Protein AF-A0A7V8XMY7-F1 (afdb_monomer_lite)

Structure (mmCIF, N/CA/C/O backbone):
data_AF-A0A7V8XMY7-F1
#
_entry.id   AF-A0A7V8XMY7-F1
#
loop_
_atom_site.group_PDB
_atom_site.id
_atom_site.type_symbol
_atom_site.label_atom_id
_atom_site.label_alt_id
_atom_site.label_comp_id
_atom_site.label_asym_id
_atom_site.label_entity_id
_atom_site.label_seq_id
_atom_site.pdbx_PDB_ins_code
_atom_site.Cartn_x
_atom_site.Cartn_y
_atom_site.Cartn_z
_atom_site.occupancy
_atom_site.B_iso_or_equiv
_atom_site.auth_seq_id
_atom_site.auth_comp_id
_atom_site.auth_asym_id
_atom_site.auth_atom_id
_atom_site.pdbx_PDB_model_num
ATOM 1 N N . ALA A 1 1 ? -0.694 -10.336 13.509 1.00 84.38 1 ALA A N 1
ATOM 2 C CA . ALA A 1 1 ? -0.731 -9.059 12.768 1.00 84.38 1 ALA A CA 1
ATOM 3 C C . ALA A 1 1 ? 0.644 -8.659 12.209 1.00 84.38 1 ALA A C 1
ATOM 5 O O . ALA A 1 1 ? 0.843 -8.789 11.012 1.00 84.38 1 ALA A O 1
ATOM 6 N N . ILE A 1 2 ? 1.633 -8.256 13.026 1.00 92.88 2 ILE A N 1
ATOM 7 C CA . ILE A 1 2 ? 2.921 -7.738 12.496 1.00 92.88 2 ILE A CA 1
ATOM 8 C C . ILE A 1 2 ? 3.716 -8.783 11.694 1.00 92.88 2 ILE A C 1
ATOM 10 O O . ILE A 1 2 ? 4.204 -8.478 10.610 1.00 92.88 2 ILE A O 1
ATOM 14 N N . GLN A 1 3 ? 3.841 -10.016 12.194 1.00 96.12 3 GLN A N 1
ATOM 15 C CA . GLN A 1 3 ? 4.584 -11.061 11.470 1.00 96.12 3 GLN A CA 1
ATOM 16 C C . GLN A 1 3 ? 3.928 -11.418 10.134 1.00 96.12 3 GLN A C 1
ATOM 18 O O . GLN A 1 3 ? 4.602 -11.598 9.127 1.00 96.12 3 GLN A O 1
ATOM 23 N N . GLU A 1 4 ? 2.600 -11.447 10.105 1.00 95.12 4 GLU A N 1
ATOM 24 C CA . GLU A 1 4 ? 1.845 -11.674 8.880 1.00 95.12 4 GLU A CA 1
ATOM 25 C C . GLU A 1 4 ? 2.057 -10.542 7.865 1.00 95.12 4 GLU A C 1
ATOM 27 O O . GLU A 1 4 ? 2.296 -10.815 6.691 1.00 95.12 4 GLU A O 1
ATOM 32 N N . ALA A 1 5 ? 2.067 -9.283 8.319 1.00 95.50 5 ALA A N 1
ATOM 33 C CA . ALA A 1 5 ? 2.389 -8.140 7.470 1.00 95.50 5 ALA A CA 1
ATOM 34 C C . ALA A 1 5 ? 3.801 -8.257 6.870 1.00 95.50 5 ALA A C 1
ATOM 36 O O . ALA A 1 5 ? 3.969 -8.037 5.675 1.00 95.50 5 ALA A O 1
ATOM 37 N N . LYS A 1 6 ? 4.803 -8.691 7.651 1.00 96.62 6 LYS A N 1
ATOM 38 C CA . LYS A 1 6 ? 6.163 -8.951 7.137 1.00 96.62 6 LYS A CA 1
ATOM 39 C C . LYS A 1 6 ? 6.178 -10.013 6.035 1.00 96.62 6 LYS A C 1
ATOM 41 O O . LYS A 1 6 ? 6.814 -9.814 5.005 1.00 96.62 6 LYS A O 1
ATOM 46 N N . LEU A 1 7 ? 5.446 -11.115 6.216 1.00 97.75 7 LEU A N 1
ATOM 47 C CA . LEU A 1 7 ? 5.330 -12.159 5.192 1.00 97.75 7 LEU A CA 1
ATOM 48 C C . LEU A 1 7 ? 4.642 -11.641 3.921 1.00 97.75 7 LEU A C 1
ATOM 50 O O . LEU A 1 7 ? 5.044 -11.988 2.812 1.00 97.75 7 LEU A O 1
ATOM 54 N N . LYS A 1 8 ? 3.607 -10.808 4.067 1.00 97.62 8 LYS A N 1
ATOM 55 C CA . LYS A 1 8 ? 2.902 -10.189 2.938 1.00 97.62 8 LYS A CA 1
ATOM 56 C C . LYS A 1 8 ? 3.790 -9.187 2.188 1.00 97.62 8 LYS A C 1
ATOM 58 O O . LYS A 1 8 ? 3.809 -9.228 0.963 1.00 97.62 8 LYS A O 1
ATOM 63 N N . LEU A 1 9 ? 4.583 -8.375 2.891 1.00 97.06 9 LEU A N 1
ATOM 64 C CA . LEU A 1 9 ? 5.581 -7.483 2.282 1.00 97.06 9 LEU A CA 1
ATOM 65 C C . LEU A 1 9 ? 6.604 -8.260 1.450 1.00 97.06 9 LEU A C 1
ATOM 67 O O . LEU A 1 9 ? 6.817 -7.932 0.284 1.00 97.06 9 LEU A O 1
ATOM 71 N N . ALA A 1 10 ? 7.144 -9.351 2.003 1.00 96.19 10 ALA A N 1
ATOM 72 C CA . ALA A 1 10 ? 8.078 -10.214 1.284 1.00 96.19 10 ALA A CA 1
ATOM 73 C C . ALA A 1 10 ? 7.460 -10.793 -0.003 1.00 96.19 10 ALA A C 1
ATOM 75 O O . ALA A 1 10 ? 8.107 -10.810 -1.045 1.00 96.19 10 ALA A O 1
ATOM 76 N N . ARG A 1 11 ? 6.184 -11.206 0.032 1.00 95.00 11 ARG A N 1
ATOM 77 C CA . ARG A 1 11 ? 5.456 -11.684 -1.162 1.00 95.00 11 ARG A CA 1
ATOM 78 C C . ARG A 1 11 ? 5.245 -10.599 -2.217 1.00 95.00 11 ARG A C 1
ATOM 80 O O . ARG A 1 11 ? 5.218 -10.909 -3.403 1.00 95.00 11 ARG A O 1
ATOM 87 N N . LEU A 1 12 ? 5.062 -9.349 -1.797 1.00 95.56 12 LEU A N 1
ATOM 88 C CA . LEU A 1 12 ? 4.926 -8.205 -2.701 1.00 95.56 12 LEU A CA 1
ATOM 89 C C . LEU A 1 12 ? 6.268 -7.779 -3.317 1.00 95.56 12 LEU A C 1
ATOM 91 O O . LEU A 1 12 ? 6.264 -7.080 -4.332 1.00 95.56 12 LEU A O 1
ATOM 95 N N . GLY A 1 13 ? 7.389 -8.205 -2.724 1.00 95.50 13 GLY A N 1
ATOM 96 C CA . GLY A 1 13 ? 8.725 -7.709 -3.048 1.00 95.50 13 GLY A CA 1
ATOM 97 C C . GLY A 1 13 ? 8.976 -6.296 -2.516 1.00 95.50 13 GLY A C 1
ATOM 98 O O . GLY A 1 13 ? 9.759 -5.568 -3.113 1.00 95.50 13 GLY A O 1
ATOM 99 N N . ALA A 1 14 ? 8.270 -5.897 -1.451 1.00 97.62 14 ALA A N 1
ATOM 100 C CA . ALA A 1 14 ? 8.441 -4.605 -0.796 1.00 97.62 14 ALA A CA 1
ATOM 101 C C . ALA A 1 14 ? 9.368 -4.734 0.418 1.00 97.62 14 ALA A C 1
ATOM 103 O O . ALA A 1 14 ? 9.203 -5.643 1.235 1.00 97.62 14 ALA A O 1
ATOM 104 N N . ASP A 1 15 ? 10.293 -3.788 0.570 1.00 97.25 15 ASP A N 1
ATOM 105 C CA . ASP A 1 15 ? 11.311 -3.837 1.625 1.00 97.25 15 ASP A CA 1
ATOM 106 C C . ASP A 1 15 ? 10.783 -3.345 2.977 1.00 97.25 15 ASP A C 1
ATOM 108 O O . ASP A 1 15 ? 11.253 -3.775 4.033 1.00 97.25 15 ASP A O 1
ATOM 112 N N . TYR A 1 16 ? 9.802 -2.436 2.973 1.00 97.69 16 TYR A N 1
ATOM 113 C CA . TYR A 1 16 ? 9.302 -1.828 4.200 1.00 97.69 16 TYR A CA 1
ATOM 114 C C . TYR A 1 16 ? 7.805 -1.505 4.185 1.00 97.69 16 TYR A C 1
ATOM 116 O O . TYR A 1 16 ? 7.190 -1.202 3.162 1.00 97.69 16 TYR A O 1
ATOM 124 N N . LEU A 1 17 ? 7.253 -1.491 5.401 1.00 98.06 17 LEU A N 1
ATOM 125 C CA . LEU A 1 17 ? 6.054 -0.754 5.785 1.00 98.06 17 LEU A CA 1
ATOM 126 C C . LEU A 1 17 ? 6.470 0.266 6.846 1.00 98.06 17 LEU A C 1
ATOM 128 O O . LEU A 1 17 ? 6.968 -0.104 7.909 1.00 98.06 17 LEU A O 1
ATOM 132 N N . ILE A 1 18 ? 6.225 1.543 6.581 1.00 98.06 18 ILE A N 1
ATOM 133 C CA . ILE A 1 18 ? 6.429 2.635 7.532 1.00 98.06 18 ILE A CA 1
ATOM 134 C C . ILE A 1 18 ? 5.059 3.149 7.957 1.00 98.06 18 ILE A C 1
ATOM 136 O O . ILE A 1 18 ? 4.280 3.593 7.118 1.00 98.06 18 ILE A O 1
ATOM 140 N N . PHE A 1 19 ? 4.782 3.144 9.260 1.00 97.81 19 PHE A N 1
ATOM 141 C CA . PHE A 1 19 ? 3.634 3.833 9.846 1.00 97.81 19 PHE A CA 1
ATOM 142 C C . PHE A 1 19 ? 4.135 4.977 10.730 1.00 97.81 19 PHE A C 1
ATOM 144 O O . PHE A 1 19 ? 4.702 4.747 11.797 1.00 97.81 19 PHE A O 1
ATOM 151 N N . ARG A 1 20 ? 3.985 6.219 10.259 1.00 96.81 20 ARG A N 1
ATOM 152 C CA . ARG A 1 20 ? 4.478 7.419 10.952 1.00 96.81 20 ARG A CA 1
ATOM 153 C C . ARG A 1 20 ? 3.577 8.613 10.662 1.00 96.81 20 ARG A C 1
ATOM 155 O O . ARG A 1 20 ? 3.260 8.875 9.506 1.00 96.81 20 ARG A O 1
ATOM 162 N N . GLY A 1 21 ? 3.205 9.356 11.707 1.00 95.25 21 GLY A N 1
ATOM 163 C CA . GLY A 1 21 ? 2.457 10.614 11.575 1.00 95.25 21 GLY A CA 1
ATOM 164 C C . GLY A 1 21 ? 1.086 10.458 10.907 1.00 95.25 21 GLY A C 1
ATOM 165 O O . GLY A 1 21 ? 0.738 11.263 10.052 1.00 95.25 21 GLY A O 1
ATOM 166 N N . GLY A 1 22 ? 0.343 9.393 11.233 1.00 96.75 22 GLY A N 1
ATOM 167 C CA . GLY A 1 22 ? -0.987 9.145 10.658 1.00 96.75 22 GLY A CA 1
ATOM 168 C C . GLY A 1 22 ? -0.973 8.696 9.189 1.00 96.75 22 GLY A C 1
ATOM 169 O O . GLY A 1 22 ? -1.970 8.831 8.475 1.00 96.75 22 GLY A O 1
ATOM 170 N N . ARG A 1 23 ? 0.169 8.197 8.704 1.00 97.69 23 ARG A N 1
ATOM 171 C CA . ARG A 1 23 ? 0.347 7.753 7.321 1.00 97.69 23 ARG A CA 1
ATOM 172 C C . ARG A 1 23 ? 1.087 6.423 7.273 1.00 97.69 23 ARG A C 1
ATOM 174 O O . ARG A 1 23 ? 2.132 6.265 7.905 1.00 97.69 23 ARG A O 1
ATOM 181 N N . ALA A 1 24 ? 0.545 5.486 6.505 1.00 98.38 24 ALA A N 1
ATOM 182 C CA . ALA A 1 24 ? 1.197 4.237 6.143 1.00 98.38 24 ALA A CA 1
ATOM 183 C C . ALA A 1 24 ? 1.863 4.389 4.772 1.00 98.38 24 ALA A C 1
ATOM 185 O O . ALA A 1 24 ? 1.291 5.016 3.883 1.00 98.38 24 ALA A O 1
ATOM 186 N N . THR A 1 25 ? 3.069 3.850 4.609 1.00 98.56 25 THR A N 1
ATOM 187 C CA . THR A 1 25 ? 3.817 3.826 3.343 1.00 98.56 25 THR A CA 1
ATOM 188 C C . THR A 1 25 ? 4.425 2.449 3.142 1.00 98.56 25 THR A C 1
ATOM 190 O O . THR A 1 25 ? 5.113 1.964 4.036 1.00 98.56 25 THR A O 1
ATOM 193 N N . VAL A 1 26 ? 4.188 1.840 1.986 1.00 98.50 26 VAL A N 1
ATOM 194 C CA . VAL A 1 26 ? 4.769 0.559 1.573 1.00 98.50 26 VAL A CA 1
ATOM 195 C C . VAL A 1 26 ? 5.647 0.800 0.357 1.00 98.50 26 VAL A C 1
ATOM 197 O O . VAL A 1 26 ? 5.212 1.453 -0.592 1.00 98.50 26 VAL A O 1
ATOM 200 N N . GLY A 1 27 ? 6.869 0.282 0.378 1.00 97.69 27 GLY A N 1
ATOM 201 C CA . GLY A 1 27 ? 7.806 0.450 -0.723 1.00 97.69 27 GLY A CA 1
ATOM 202 C C . GLY A 1 27 ? 9.149 -0.242 -0.489 1.00 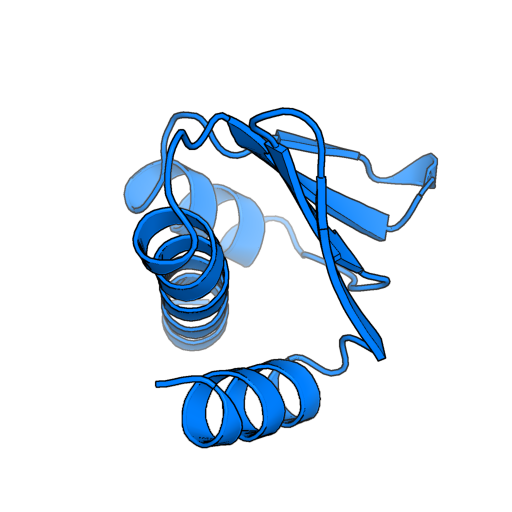97.69 27 GLY A C 1
ATOM 203 O O . GLY A 1 27 ? 9.369 -0.802 0.585 1.00 97.69 27 GLY A O 1
ATOM 204 N N . PRO A 1 28 ? 10.038 -0.205 -1.494 1.00 97.75 28 PRO A N 1
ATOM 205 C CA . PRO A 1 28 ? 9.706 0.082 -2.886 1.00 97.75 28 PRO A CA 1
ATOM 206 C C . PRO A 1 28 ? 8.922 -1.091 -3.512 1.00 97.75 28 PRO A C 1
ATOM 208 O O . PRO A 1 28 ? 9.215 -2.247 -3.240 1.00 97.75 28 PRO A O 1
ATOM 211 N N . LEU A 1 29 ? 7.932 -0.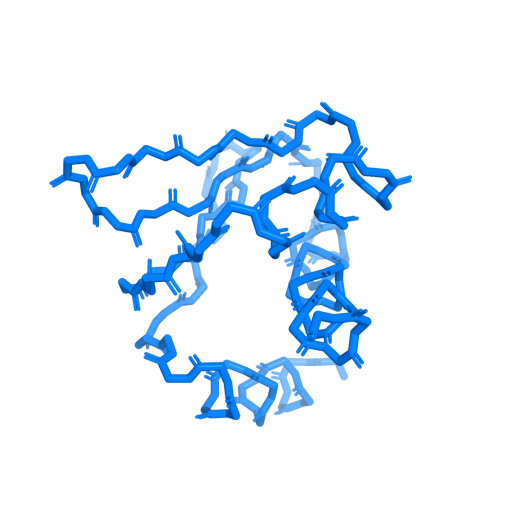818 -4.365 1.00 95.19 29 LEU A N 1
ATOM 212 C CA . LEU A 1 29 ? 7.268 -1.814 -5.212 1.00 95.19 29 LEU A CA 1
ATOM 213 C C . LEU A 1 29 ? 6.782 -1.211 -6.538 1.00 95.19 29 LEU A C 1
ATOM 215 O O . LEU A 1 29 ? 6.325 -0.065 -6.619 1.00 95.19 29 LEU A O 1
ATOM 219 N N . VAL A 1 30 ? 6.895 -1.998 -7.606 1.00 95.38 30 VAL A N 1
ATOM 220 C CA . VAL A 1 30 ? 6.383 -1.637 -8.932 1.00 95.38 30 VAL A CA 1
ATOM 221 C C . VAL A 1 30 ? 4.955 -2.145 -9.056 1.00 95.38 30 VAL A C 1
ATOM 223 O O . VAL A 1 30 ? 4.700 -3.312 -8.764 1.00 95.38 30 VAL A O 1
ATOM 226 N N . LEU A 1 31 ? 4.054 -1.258 -9.481 1.00 94.69 31 LEU A N 1
ATOM 227 C CA . LEU A 1 31 ? 2.674 -1.596 -9.808 1.00 94.69 31 LEU A CA 1
ATOM 228 C C . LEU A 1 31 ? 2.412 -1.314 -11.288 1.00 94.69 31 LEU A C 1
ATOM 230 O O . LEU A 1 31 ? 2.642 -0.202 -11.770 1.00 94.69 31 LEU A O 1
ATOM 234 N N . GLY A 1 32 ? 1.931 -2.327 -11.999 1.00 95.12 32 GLY A N 1
ATOM 235 C CA . GLY A 1 32 ? 1.394 -2.230 -13.346 1.00 95.12 32 GLY A CA 1
ATOM 236 C C . GLY A 1 32 ? -0.003 -1.607 -13.374 1.00 95.12 32 GLY A C 1
ATOM 237 O O . GLY A 1 32 ? -0.636 -1.353 -12.350 1.00 95.12 32 GLY A O 1
ATOM 238 N N . SER A 1 33 ? -0.515 -1.359 -14.577 1.00 95.19 33 SER A N 1
ATOM 239 C CA . SER A 1 33 ? -1.808 -0.692 -14.772 1.00 95.19 33 SER A CA 1
ATOM 240 C C . SER A 1 33 ? -3.005 -1.505 -14.264 1.00 95.19 33 SER A C 1
ATOM 242 O O . SER A 1 33 ? -3.960 -0.909 -13.767 1.00 95.19 33 SER A O 1
ATOM 244 N N . SER A 1 34 ? -2.966 -2.838 -14.358 1.00 96.19 34 SER A N 1
ATOM 245 C CA . SER A 1 34 ? -3.987 -3.737 -13.798 1.00 96.19 34 SER A CA 1
ATOM 246 C C . SER A 1 34 ? -3.994 -3.685 -12.272 1.00 96.19 34 SER A C 1
ATOM 248 O O . SER A 1 34 ? -5.039 -3.464 -11.669 1.00 96.19 34 SER A O 1
ATOM 250 N N . GLU A 1 35 ? -2.819 -3.770 -11.652 1.00 95.94 35 GLU A N 1
ATOM 251 C CA . GLU A 1 35 ? -2.659 -3.697 -10.198 1.00 95.94 35 GLU A CA 1
ATOM 252 C C . GLU A 1 35 ? -3.074 -2.334 -9.642 1.00 95.94 35 GLU A C 1
ATOM 254 O O . GLU A 1 35 ? -3.697 -2.264 -8.589 1.00 95.94 35 GLU A O 1
ATOM 259 N N . LEU A 1 36 ? -2.783 -1.241 -10.356 1.00 95.44 36 LEU A N 1
ATOM 260 C CA . LEU A 1 36 ? -3.226 0.100 -9.967 1.00 95.44 36 LEU A CA 1
ATOM 261 C C . LEU A 1 36 ? -4.748 0.248 -10.024 1.00 95.44 36 LEU A C 1
ATOM 263 O O . LEU A 1 36 ? -5.328 0.899 -9.156 1.00 95.44 36 LEU A O 1
ATOM 267 N N . ARG A 1 37 ? -5.401 -0.353 -11.026 1.00 95.75 37 ARG A N 1
ATOM 268 C CA . ARG A 1 37 ? -6.869 -0.385 -11.103 1.00 95.75 37 ARG A CA 1
ATOM 269 C C . ARG A 1 37 ? -7.441 -1.203 -9.952 1.00 95.75 37 ARG A C 1
ATOM 271 O O . ARG A 1 37 ? -8.257 -0.674 -9.211 1.00 95.75 37 ARG A O 1
ATOM 278 N N . ALA A 1 38 ? -6.933 -2.416 -9.744 1.00 95.94 38 ALA A N 1
ATOM 279 C CA . ALA A 1 38 ? -7.371 -3.278 -8.653 1.00 95.94 38 ALA A CA 1
ATOM 280 C C . ALA A 1 38 ? -7.159 -2.619 -7.279 1.00 95.94 38 ALA A C 1
ATOM 282 O O . ALA A 1 38 ? -8.049 -2.665 -6.437 1.00 95.94 38 ALA A O 1
ATOM 283 N N . LEU A 1 39 ? -6.024 -1.941 -7.062 1.00 96.06 39 LEU A N 1
ATOM 284 C CA . LEU A 1 39 ? -5.744 -1.208 -5.825 1.00 96.06 39 LEU A CA 1
ATOM 285 C C . LEU A 1 39 ? -6.733 -0.063 -5.601 1.00 96.06 39 LEU A C 1
ATOM 287 O O . LEU A 1 39 ? -7.195 0.122 -4.479 1.00 96.06 39 LEU A O 1
ATOM 291 N N . ARG A 1 40 ? -7.071 0.688 -6.654 1.00 94.25 40 ARG A N 1
ATOM 292 C CA . ARG A 1 40 ? -8.086 1.744 -6.579 1.00 94.25 40 ARG A CA 1
ATOM 293 C C . ARG A 1 40 ? -9.463 1.179 -6.226 1.00 94.25 40 ARG A C 1
ATOM 295 O O . ARG A 1 40 ? -10.191 1.827 -5.485 1.00 94.25 40 ARG A O 1
ATOM 302 N N . ASP A 1 41 ? -9.796 -0.010 -6.722 1.00 93.50 41 ASP A N 1
ATOM 303 C CA . ASP A 1 41 ? -11.090 -0.647 -6.468 1.00 93.50 41 ASP A CA 1
ATOM 304 C C . ASP A 1 41 ? -11.211 -1.156 -5.016 1.00 93.50 41 ASP A C 1
ATOM 306 O O . ASP A 1 41 ? -12.304 -1.150 -4.454 1.00 93.50 41 ASP A O 1
ATOM 310 N N . VAL A 1 42 ? -10.098 -1.552 -4.380 1.00 91.88 42 VAL A N 1
ATOM 311 C CA . VAL A 1 42 ? -10.088 -2.050 -2.985 1.00 91.88 42 VAL A CA 1
ATOM 312 C C . VAL A 1 42 ? -9.667 -1.008 -1.941 1.00 91.88 42 VAL A C 1
ATOM 314 O O . VAL A 1 42 ? -9.863 -1.222 -0.746 1.00 91.88 42 VAL A O 1
ATOM 317 N N . SER A 1 43 ? -9.042 0.097 -2.353 1.00 90.75 43 SER A N 1
ATOM 318 C CA . SER A 1 43 ? -8.550 1.156 -1.467 1.00 90.75 43 SER A CA 1
ATOM 319 C C . SER A 1 43 ? -8.459 2.492 -2.214 1.00 90.75 43 SER A C 1
ATOM 321 O O . SER A 1 43 ? -7.375 2.939 -2.595 1.00 90.75 43 SER A O 1
ATOM 323 N N . ASP A 1 44 ? -9.599 3.162 -2.351 1.00 85.62 44 ASP A N 1
ATOM 324 C CA . ASP A 1 44 ? -9.792 4.435 -3.063 1.00 85.62 44 ASP A CA 1
ATOM 325 C C . ASP A 1 44 ? -8.848 5.585 -2.645 1.00 85.62 44 ASP A C 1
ATOM 327 O O . ASP A 1 44 ? -8.482 6.429 -3.460 1.00 85.62 44 ASP A O 1
ATOM 331 N N . THR A 1 45 ? -8.417 5.608 -1.385 1.00 94.38 45 THR A N 1
ATOM 332 C CA . THR A 1 45 ? -7.551 6.645 -0.800 1.00 94.38 45 THR A CA 1
ATOM 333 C C . THR A 1 45 ? -6.058 6.303 -0.833 1.00 94.38 45 THR A C 1
ATOM 335 O O . THR A 1 45 ? -5.236 7.077 -0.330 1.00 94.38 45 THR A O 1
ATOM 338 N N . ALA A 1 46 ? -5.672 5.151 -1.394 1.00 96.94 46 ALA A N 1
ATOM 339 C CA . ALA A 1 46 ? -4.265 4.800 -1.561 1.00 96.94 46 ALA A CA 1
ATOM 340 C C . ALA A 1 46 ? -3.644 5.583 -2.728 1.00 96.94 46 ALA A C 1
ATOM 342 O O . ALA A 1 46 ? -4.164 5.612 -3.840 1.00 96.94 46 ALA A O 1
ATOM 343 N N . VAL A 1 47 ? -2.484 6.190 -2.485 1.00 97.50 47 VAL A N 1
ATOM 344 C CA . VAL A 1 47 ? -1.746 6.988 -3.468 1.00 97.50 47 VAL A CA 1
ATOM 345 C C . VAL A 1 47 ? -0.467 6.259 -3.849 1.00 97.50 47 VAL A C 1
ATOM 347 O O . VAL A 1 47 ? 0.404 6.059 -2.999 1.00 97.50 47 VAL A O 1
ATOM 350 N N . TYR A 1 48 ? -0.326 5.911 -5.130 1.00 97.75 48 TYR A N 1
ATOM 351 C CA . TYR A 1 48 ? 0.925 5.397 -5.684 1.00 97.75 48 TYR A CA 1
ATOM 352 C C . TYR A 1 48 ? 1.805 6.534 -6.208 1.00 97.75 48 TYR A C 1
ATOM 354 O O . TYR A 1 48 ? 1.422 7.276 -7.109 1.00 97.75 48 TYR A O 1
ATOM 362 N N . THR A 1 49 ? 3.013 6.653 -5.663 1.00 97.69 49 THR A N 1
ATOM 363 C CA . THR A 1 49 ? 4.043 7.590 -6.118 1.00 97.69 49 THR A CA 1
ATOM 364 C C . THR A 1 49 ? 5.078 6.832 -6.941 1.00 97.69 49 THR A C 1
ATOM 366 O O . THR A 1 49 ? 6.027 6.268 -6.394 1.00 97.69 49 THR A O 1
ATOM 369 N N . SER A 1 50 ? 4.919 6.833 -8.266 1.00 95.06 50 SER A N 1
ATOM 370 C CA . SER A 1 50 ? 5.772 6.076 -9.198 1.00 95.06 50 SER A CA 1
ATOM 371 C C . SER A 1 50 ? 7.257 6.437 -9.096 1.00 95.06 50 SER A C 1
ATOM 373 O O . SER A 1 50 ? 8.097 5.541 -9.086 1.00 95.06 50 SER A O 1
ATOM 375 N N . ALA A 1 51 ? 7.582 7.724 -8.926 1.00 96.38 51 ALA A N 1
ATOM 376 C CA . ALA A 1 51 ? 8.959 8.204 -8.777 1.00 96.38 51 ALA A CA 1
ATOM 377 C C . ALA A 1 51 ? 9.691 7.589 -7.570 1.00 96.38 51 ALA A C 1
ATOM 379 O O . ALA A 1 51 ? 10.906 7.420 -7.609 1.00 96.38 51 ALA A O 1
ATOM 380 N N . LYS A 1 52 ? 8.952 7.237 -6.509 1.00 96.88 52 LYS A N 1
ATOM 381 C CA . LYS A 1 52 ? 9.487 6.590 -5.300 1.00 96.88 52 LYS A CA 1
ATOM 382 C C . LYS A 1 52 ? 9.210 5.092 -5.243 1.00 96.88 52 LYS A C 1
ATOM 384 O O . LYS A 1 52 ? 9.757 4.411 -4.385 1.00 96.88 52 LYS A O 1
ATOM 389 N N . ARG A 1 53 ? 8.361 4.580 -6.142 1.00 98.06 53 ARG A N 1
ATOM 390 C CA . ARG A 1 53 ? 7.809 3.220 -6.087 1.00 98.06 53 ARG A CA 1
ATOM 391 C C . ARG A 1 53 ? 7.142 2.938 -4.739 1.00 98.06 53 ARG A C 1
ATOM 393 O O . ARG A 1 53 ? 7.302 1.868 -4.173 1.00 98.06 53 ARG A O 1
ATOM 400 N N . GLU A 1 54 ? 6.401 3.906 -4.218 1.00 98.50 54 GLU A N 1
ATOM 401 C CA . GLU A 1 54 ? 5.766 3.812 -2.901 1.00 98.50 54 GLU A CA 1
ATOM 402 C C . GLU A 1 54 ? 4.251 3.919 -3.021 1.00 98.50 54 GLU A C 1
ATOM 404 O O . GLU A 1 54 ? 3.738 4.741 -3.780 1.00 98.50 54 GLU A O 1
ATOM 409 N N . VAL A 1 55 ? 3.532 3.144 -2.215 1.00 98.38 55 VAL A N 1
ATOM 410 C CA . VAL A 1 55 ? 2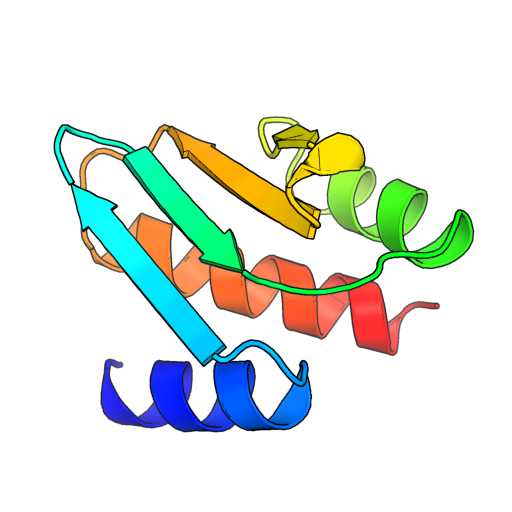.097 3.325 -1.985 1.00 98.38 55 VAL A CA 1
ATOM 411 C C . VAL A 1 55 ? 1.909 3.884 -0.590 1.00 98.38 55 VAL A C 1
ATOM 413 O O . VAL A 1 55 ? 2.440 3.336 0.374 1.00 98.38 55 VAL A O 1
ATOM 416 N N . SER A 1 56 ? 1.132 4.953 -0.459 1.00 98.31 56 SER A N 1
ATOM 417 C CA . SER A 1 56 ? 0.813 5.526 0.844 1.00 98.31 56 SER A CA 1
ATOM 418 C C . SER A 1 56 ? -0.681 5.717 1.055 1.00 98.31 56 SER A C 1
ATOM 420 O O . SER A 1 56 ? -1.423 5.939 0.104 1.00 98.31 56 SER A O 1
ATOM 422 N N . ARG A 1 57 ? -1.121 5.629 2.311 1.00 97.94 57 ARG A N 1
ATOM 423 C CA . ARG A 1 57 ? -2.515 5.845 2.717 1.00 97.94 57 ARG A CA 1
ATOM 424 C C . ARG A 1 57 ? -2.558 6.545 4.068 1.00 97.94 57 ARG A C 1
ATOM 426 O O . ARG A 1 57 ? -1.762 6.231 4.957 1.00 97.94 57 ARG A O 1
ATOM 433 N N . ARG A 1 58 ? -3.484 7.491 4.238 1.00 97.75 58 ARG A N 1
ATOM 434 C CA . ARG A 1 58 ? -3.773 8.074 5.555 1.00 97.75 58 ARG A CA 1
ATOM 435 C C . ARG A 1 58 ? -4.452 7.017 6.427 1.00 97.75 58 ARG A C 1
ATOM 437 O O . ARG A 1 58 ? -5.351 6.323 5.970 1.00 97.75 58 ARG A O 1
ATOM 444 N N . THR A 1 59 ? -3.998 6.867 7.662 1.00 96.75 59 THR A N 1
ATOM 445 C CA . THR A 1 59 ? -4.576 5.932 8.633 1.00 96.75 59 THR A CA 1
ATOM 446 C C . THR A 1 59 ? -4.204 6.368 10.039 1.00 96.75 59 THR A C 1
ATOM 448 O O . THR A 1 59 ? -3.087 6.819 10.275 1.00 96.75 59 THR A O 1
ATOM 451 N N . GLU A 1 60 ? -5.125 6.231 10.982 1.00 95.69 60 GLU A N 1
ATOM 452 C CA . GLU A 1 60 ? -4.929 6.680 12.365 1.00 95.69 60 GLU A CA 1
ATOM 453 C C . GLU A 1 60 ? -4.328 5.590 13.255 1.00 95.69 60 GLU A C 1
ATOM 455 O O . GLU A 1 60 ? -3.736 5.881 14.291 1.00 95.69 60 GLU A O 1
ATOM 460 N N . ALA A 1 61 ? -4.411 4.332 12.817 1.00 96.25 61 ALA A N 1
ATOM 461 C CA . ALA A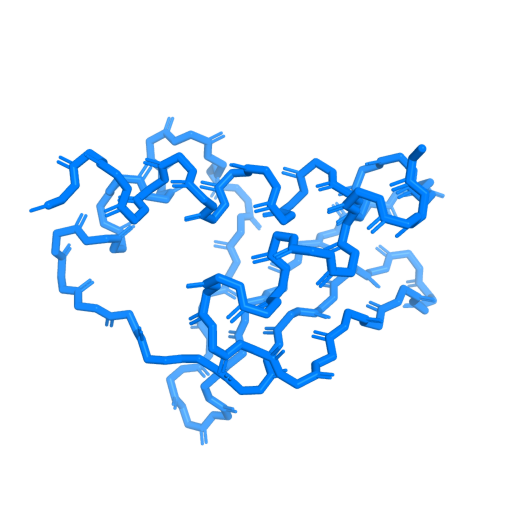 1 61 ? -3.959 3.178 13.575 1.00 96.25 61 ALA A CA 1
ATOM 462 C C . ALA A 1 61 ? -3.039 2.265 12.756 1.00 96.25 61 ALA A C 1
ATOM 464 O O . ALA A 1 61 ? -3.080 2.231 11.520 1.00 96.25 61 ALA A O 1
ATOM 465 N N . LEU A 1 62 ? -2.240 1.472 13.479 1.00 95.25 62 LEU A N 1
ATOM 466 C CA . LEU A 1 62 ? -1.385 0.433 12.904 1.00 95.25 62 LEU A CA 1
ATOM 467 C C . LEU A 1 62 ? -2.204 -0.610 12.133 1.00 95.25 62 LEU A C 1
ATOM 469 O O . LEU A 1 62 ? -1.734 -1.115 11.120 1.00 95.25 62 LEU A O 1
ATOM 473 N N . THR A 1 63 ? -3.424 -0.911 12.581 1.00 96.06 63 THR A N 1
ATOM 474 C CA . THR A 1 63 ? -4.346 -1.812 11.875 1.00 96.06 63 THR A CA 1
ATOM 475 C C . THR A 1 63 ? -4.575 -1.340 10.445 1.00 96.06 63 THR A C 1
ATOM 477 O O . THR A 1 63 ? -4.284 -2.082 9.518 1.00 96.06 63 THR A O 1
ATOM 480 N N . GLY A 1 64 ? -4.898 -0.061 10.244 1.00 96.00 64 GLY A N 1
ATOM 481 C CA . GLY A 1 64 ? -5.057 0.492 8.901 1.00 96.00 64 GLY A CA 1
ATOM 482 C C . GLY A 1 64 ? -3.754 0.567 8.091 1.00 96.00 64 GLY A C 1
ATOM 483 O O . GLY A 1 64 ? -3.806 0.660 6.865 1.00 96.00 64 GLY A O 1
ATOM 484 N N . ALA A 1 65 ? -2.578 0.497 8.723 1.00 96.94 65 ALA A N 1
ATOM 485 C CA . ALA A 1 65 ? -1.314 0.326 8.006 1.00 96.94 65 ALA A CA 1
ATOM 486 C C . ALA A 1 65 ? -1.123 -1.120 7.516 1.00 96.94 65 ALA A C 1
ATOM 488 O O . ALA A 1 65 ? -0.610 -1.333 6.421 1.00 96.94 65 ALA A O 1
ATOM 489 N N . ILE A 1 66 ? -1.565 -2.106 8.300 1.00 96.94 66 ILE A N 1
ATOM 490 C CA . ILE A 1 66 ? -1.573 -3.522 7.912 1.00 96.94 66 ILE A CA 1
ATOM 491 C C . ILE A 1 66 ? -2.622 -3.768 6.821 1.00 96.94 66 ILE A C 1
ATOM 493 O O . ILE A 1 66 ? -2.311 -4.415 5.826 1.00 96.94 66 ILE A O 1
ATOM 497 N N . ASP A 1 67 ? -3.802 -3.158 6.926 1.00 96.31 67 ASP A N 1
ATOM 498 C CA . ASP A 1 67 ? -4.855 -3.249 5.909 1.00 96.31 67 ASP A CA 1
ATOM 499 C C . ASP A 1 67 ? 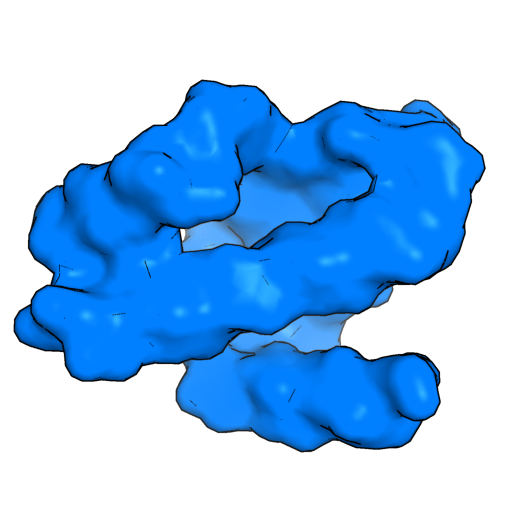-4.398 -2.704 4.546 1.00 96.31 67 ASP A C 1
ATOM 501 O O . ASP A 1 67 ? -4.838 -3.182 3.503 1.00 96.31 67 ASP A O 1
ATOM 505 N N . LEU A 1 68 ? -3.486 -1.721 4.524 1.00 97.50 68 LEU A N 1
ATOM 506 C CA . LEU A 1 68 ? -2.869 -1.261 3.275 1.00 97.50 68 LEU A CA 1
ATOM 507 C C . LEU A 1 68 ? -2.028 -2.369 2.621 1.00 97.50 68 LEU A C 1
ATOM 509 O O . LEU A 1 68 ? -2.065 -2.532 1.403 1.00 97.50 68 LEU A O 1
ATOM 513 N N . VAL A 1 69 ? -1.281 -3.145 3.411 1.00 97.62 69 VAL A N 1
ATOM 514 C CA . VAL A 1 69 ? -0.520 -4.296 2.898 1.00 97.62 69 VAL A CA 1
ATOM 515 C C . VAL A 1 69 ? -1.474 -5.361 2.350 1.00 97.62 69 VAL A C 1
ATOM 517 O O . VAL A 1 69 ? -1.217 -5.932 1.291 1.00 97.62 69 VAL A O 1
ATOM 520 N N . ASP A 1 70 ? -2.602 -5.587 3.018 1.00 97.19 70 ASP A N 1
ATOM 521 C CA . ASP A 1 70 ? -3.614 -6.561 2.596 1.00 97.19 70 ASP A CA 1
ATOM 522 C C . ASP A 1 70 ? -4.299 -6.148 1.290 1.00 97.19 70 ASP A C 1
ATOM 524 O O . ASP A 1 70 ? -4.469 -6.974 0.386 1.00 97.19 70 ASP A O 1
ATOM 528 N N . ALA A 1 71 ? -4.602 -4.857 1.143 1.00 97.44 71 ALA A N 1
ATOM 529 C CA . ALA A 1 71 ? -5.107 -4.279 -0.097 1.00 97.44 71 ALA A CA 1
ATOM 530 C C . ALA A 1 71 ? -4.121 -4.481 -1.259 1.00 97.44 71 ALA A C 1
ATOM 532 O O . ALA A 1 71 ? -4.527 -4.875 -2.351 1.00 97.44 71 ALA A O 1
ATOM 533 N N . LEU A 1 72 ? -2.818 -4.300 -1.023 1.00 97.44 72 LEU A N 1
ATOM 534 C CA . LEU A 1 72 ? -1.789 -4.526 -2.043 1.00 97.44 72 LEU A CA 1
ATOM 535 C C . LEU A 1 72 ? -1.668 -5.995 -2.451 1.00 97.44 72 LEU A C 1
ATOM 537 O O . LEU A 1 72 ? -1.554 -6.292 -3.638 1.00 97.44 72 LEU A O 1
ATOM 541 N N . VAL A 1 73 ? -1.735 -6.926 -1.494 1.00 97.19 73 VAL A N 1
ATOM 542 C CA . VAL A 1 73 ? -1.759 -8.367 -1.806 1.00 97.19 73 VAL A CA 1
ATOM 543 C C . VAL A 1 73 ? -3.004 -8.727 -2.612 1.00 97.19 73 VAL A C 1
ATOM 545 O O . VAL A 1 73 ? -2.921 -9.531 -3.537 1.00 97.19 73 VAL A O 1
ATOM 548 N N . THR A 1 74 ? -4.147 -8.131 -2.278 1.00 96.69 74 THR A N 1
ATOM 549 C CA . THR A 1 74 ? -5.404 -8.347 -3.001 1.00 96.69 74 THR A CA 1
ATOM 550 C C . THR A 1 74 ? -5.298 -7.836 -4.435 1.00 96.69 74 THR A C 1
ATOM 552 O O . THR A 1 74 ? -5.577 -8.586 -5.366 1.00 96.69 74 THR A O 1
ATOM 555 N N . ALA A 1 75 ? -4.794 -6.614 -4.623 1.00 95.75 75 ALA A N 1
ATOM 556 C CA . ALA A 1 75 ? -4.585 -6.020 -5.939 1.00 95.75 75 ALA A CA 1
ATOM 557 C C . ALA A 1 75 ? -3.627 -6.847 -6.814 1.00 95.75 75 ALA A C 1
ATOM 559 O O . ALA A 1 75 ? -3.928 -7.101 -7.975 1.00 95.75 75 ALA A O 1
ATOM 560 N N . ARG A 1 76 ? -2.518 -7.335 -6.239 1.00 94.50 76 ARG A N 1
ATOM 561 C CA . ARG A 1 76 ? -1.540 -8.207 -6.917 1.00 94.50 76 ARG A CA 1
ATOM 562 C C . ARG A 1 76 ? -2.141 -9.539 -7.372 1.00 94.50 76 ARG A C 1
ATOM 564 O O . ARG A 1 76 ? -1.686 -10.091 -8.360 1.00 94.50 76 ARG A O 1
ATOM 571 N N . ARG A 1 77 ? -3.101 -10.093 -6.627 1.00 94.31 77 ARG A N 1
ATOM 572 C CA . ARG A 1 77 ? -3.741 -11.384 -6.945 1.00 94.31 77 ARG A CA 1
ATOM 573 C C . ARG A 1 77 ? -4.876 -11.268 -7.958 1.00 94.31 77 ARG A C 1
ATOM 575 O O . ARG A 1 77 ? -5.215 -12.266 -8.581 1.00 94.31 77 ARG A O 1
ATOM 582 N N . ALA A 1 78 ? -5.502 -10.098 -8.044 1.00 91.00 78 ALA A N 1
ATOM 583 C CA . ALA A 1 78 ? -6.595 -9.828 -8.973 1.00 91.00 78 ALA A CA 1
ATOM 584 C C . ALA A 1 78 ? -6.106 -9.429 -10.379 1.00 91.00 78 ALA A C 1
ATOM 586 O O . ALA A 1 78 ? -6.909 -9.409 -11.312 1.00 91.00 78 ALA A O 1
ATOM 587 N N . ALA A 1 79 ? -4.823 -9.080 -10.505 1.00 85.94 79 ALA A N 1
ATOM 588 C CA . ALA A 1 79 ? -4.140 -8.698 -11.738 1.00 85.94 79 ALA A CA 1
ATOM 589 C C . ALA A 1 79 ? -3.421 -9.888 -12.384 1.00 85.94 79 ALA A C 1
ATOM 591 O O . ALA A 1 79 ? -3.347 -9.882 -13.633 1.00 85.94 79 ALA A O 1
#

Sequence (79 aa):
AIQEAKLKLARLGADYLIFRGGRATVGPLVLGSSELRALRDVSDTAVYTSAKREVSRRTEALTGAIDLVDALVTARRAA

pLDDT: mean 95.9, std 2.65, range [84.38, 98.56]

Foldseek 3Di:
DVVVLVVLLVVQVWPDWDDPDQKTKTDQGDDDPQLVVQLCVQPVQWDQDRVGSMIMHGHDDVVVNSVSSVSSSRSVVRD

Radius of gyration: 11.09 Å; chains: 1; bounding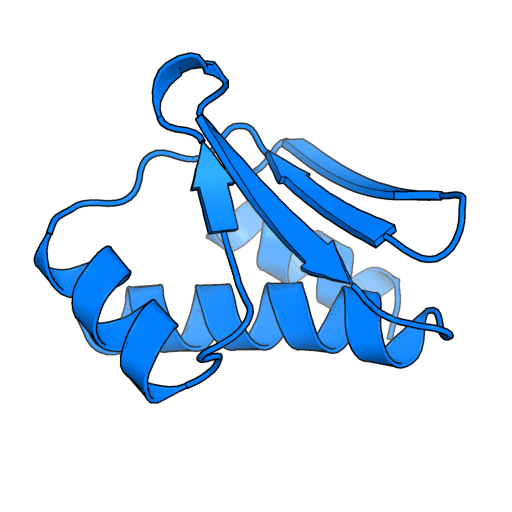 box: 22×23×28 Å

Secondary structure (DSSP, 8-state):
-HHHHHHHHHHHT--EEEEETTEEEEES----HHHHHHHHHH-TT-EEETTTTEEEEE-SSHHHHHHHHHHHHHHHHH-